Protein AF-A0A2N2A8N6-F1 (afdb_monomer_lite)

Structure (mmCIF, N/CA/C/O backbone):
data_AF-A0A2N2A8N6-F1
#
_entry.id   AF-A0A2N2A8N6-F1
#
loop_
_atom_site.group_PDB
_atom_site.id
_atom_site.type_symbol
_atom_site.label_atom_id
_atom_site.label_alt_id
_atom_site.label_comp_id
_atom_site.label_asym_id
_atom_site.label_entity_id
_atom_site.label_seq_id
_atom_site.pdbx_PDB_ins_code
_atom_site.Cartn_x
_atom_site.Cartn_y
_atom_site.Cartn_z
_atom_site.occupancy
_atom_site.B_iso_or_equiv
_atom_site.auth_seq_id
_atom_site.auth_comp_id
_atom_site.auth_asym_id
_atom_site.auth_atom_id
_atom_site.pdbx_PDB_model_num
ATOM 1 N N . MET A 1 1 ? -7.463 -77.456 -20.029 1.00 44.53 1 MET A N 1
ATOM 2 C CA . MET A 1 1 ? -6.701 -77.132 -18.804 1.00 44.53 1 MET A CA 1
ATOM 3 C C . MET A 1 1 ? -5.526 -76.242 -19.177 1.00 44.53 1 MET A C 1
ATOM 5 O O . MET A 1 1 ? -4.652 -76.720 -19.884 1.00 44.53 1 MET A O 1
ATOM 9 N N . ARG A 1 2 ? -5.558 -74.962 -18.780 1.00 38.97 2 ARG A N 1
ATOM 10 C CA . ARG A 1 2 ? -4.407 -74.045 -18.638 1.00 38.97 2 ARG A CA 1
ATOM 11 C C . ARG A 1 2 ? -4.930 -72.749 -18.011 1.00 38.97 2 ARG A C 1
ATOM 13 O O . ARG A 1 2 ? -5.638 -71.989 -18.659 1.00 38.97 2 ARG A O 1
ATOM 20 N N . ILE A 1 3 ? -4.673 -72.597 -16.716 1.00 44.03 3 ILE A N 1
ATOM 21 C CA . ILE A 1 3 ? -5.050 -71.446 -15.892 1.00 44.03 3 ILE A CA 1
ATOM 22 C C . ILE A 1 3 ? -3.872 -70.471 -15.975 1.00 44.03 3 ILE A C 1
ATOM 24 O O . ILE A 1 3 ? -2.750 -70.860 -15.659 1.00 44.03 3 ILE A O 1
ATOM 28 N N . PHE A 1 4 ? -4.101 -69.243 -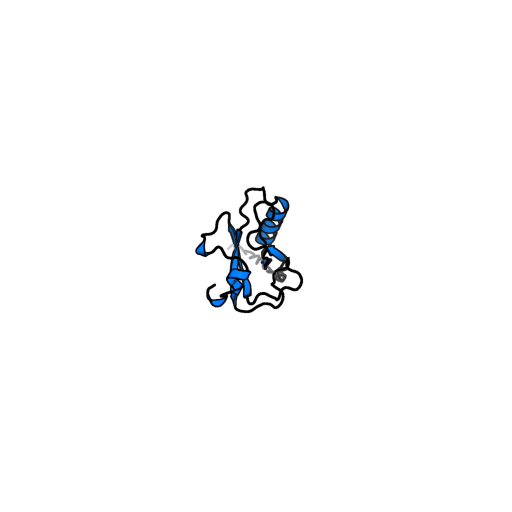16.441 1.00 47.03 4 PHE A N 1
ATOM 29 C CA . PHE A 1 4 ? -3.105 -68.176 -16.363 1.00 47.03 4 PHE A CA 1
ATOM 30 C C . PHE A 1 4 ? -3.288 -67.440 -15.037 1.00 47.03 4 PHE A C 1
ATOM 32 O O . PHE A 1 4 ? -4.258 -66.711 -14.844 1.00 47.03 4 PHE A O 1
ATOM 39 N N . THR A 1 5 ? -2.362 -67.667 -14.110 1.00 51.91 5 THR A N 1
ATOM 40 C CA . THR A 1 5 ? -2.275 -66.953 -12.835 1.00 51.91 5 THR A CA 1
ATOM 41 C C . THR A 1 5 ? -1.724 -65.551 -13.101 1.00 51.91 5 THR A C 1
ATOM 43 O O . THR A 1 5 ? -0.522 -65.377 -13.287 1.00 51.91 5 THR A O 1
ATOM 46 N N . GLY A 1 6 ? -2.605 -64.555 -13.185 1.00 47.62 6 GLY A N 1
ATOM 47 C CA . GLY A 1 6 ? -2.221 -63.147 -13.285 1.00 47.62 6 GLY A CA 1
ATOM 48 C C . GLY A 1 6 ? -1.818 -62.600 -11.917 1.00 47.62 6 GLY A C 1
ATOM 49 O O . GLY A 1 6 ? -2.632 -62.570 -10.998 1.00 47.62 6 GLY A O 1
ATOM 50 N N . VAL A 1 7 ? -0.563 -62.175 -11.776 1.00 59.09 7 VAL A N 1
ATOM 51 C CA . VAL A 1 7 ? -0.077 -61.442 -10.599 1.00 59.09 7 VAL A CA 1
ATOM 52 C C . VAL A 1 7 ? -0.569 -59.997 -10.700 1.00 59.09 7 VAL A C 1
ATOM 54 O O . VAL A 1 7 ? -0.199 -59.282 -11.628 1.00 59.09 7 VAL A O 1
ATOM 57 N N . VAL A 1 8 ? -1.402 -59.564 -9.753 1.00 54.91 8 VAL A N 1
ATOM 58 C CA . VAL A 1 8 ? -1.800 -58.158 -9.602 1.00 54.91 8 VAL A CA 1
ATOM 59 C C . VAL A 1 8 ? -0.771 -57.472 -8.707 1.00 54.91 8 VAL A C 1
ATOM 61 O O . VAL A 1 8 ? -0.683 -57.769 -7.518 1.00 54.91 8 VAL A O 1
ATOM 64 N N . VAL A 1 9 ? 0.018 -56.558 -9.273 1.00 55.19 9 VAL A N 1
ATOM 65 C CA . VAL A 1 9 ? 0.897 -55.668 -8.503 1.00 55.19 9 VAL A CA 1
ATOM 66 C C . VAL A 1 9 ? 0.086 -54.434 -8.116 1.00 55.19 9 VAL A C 1
ATOM 68 O O . VAL A 1 9 ? -0.239 -53.606 -8.963 1.00 55.19 9 VAL A O 1
ATOM 71 N N . ALA A 1 10 ? -0.268 -54.321 -6.837 1.00 57.97 10 ALA A N 1
ATOM 72 C CA . ALA A 1 10 ? -0.891 -53.122 -6.289 1.00 57.97 10 ALA A CA 1
ATOM 73 C C . ALA A 1 10 ? 0.194 -52.072 -5.998 1.00 57.97 10 ALA A C 1
ATOM 75 O O . ALA A 1 10 ? 0.997 -52.235 -5.081 1.00 57.97 10 ALA A O 1
ATOM 76 N N . VAL A 1 11 ? 0.227 -50.995 -6.786 1.00 60.34 11 VAL A N 1
ATOM 77 C CA . VAL A 1 11 ? 1.068 -49.823 -6.510 1.00 60.34 11 VAL A CA 1
ATOM 78 C C . VAL A 1 11 ? 0.328 -48.938 -5.510 1.00 60.34 11 VAL A C 1
ATOM 80 O O . VAL A 1 11 ? -0.637 -48.261 -5.858 1.00 60.34 11 VAL A O 1
ATOM 83 N N . VAL A 1 12 ? 0.763 -48.964 -4.251 1.00 67.00 12 VAL A N 1
ATOM 84 C CA . VAL A 1 12 ? 0.283 -48.050 -3.208 1.00 67.00 12 VAL A CA 1
ATOM 85 C C . VAL A 1 12 ? 1.065 -46.742 -3.333 1.00 67.00 12 VAL A C 1
ATOM 87 O O . VAL A 1 12 ? 2.234 -46.675 -2.957 1.00 67.00 12 VAL A O 1
ATOM 90 N N . PHE A 1 13 ? 0.432 -45.695 -3.867 1.00 63.03 13 PHE A N 1
ATOM 91 C CA . PHE A 1 13 ? 0.964 -44.335 -3.782 1.00 63.03 13 PHE A CA 1
ATOM 92 C C . PHE A 1 13 ? 0.777 -43.823 -2.349 1.00 63.03 13 PHE A C 1
ATOM 94 O O . PHE A 1 13 ? -0.309 -43.398 -1.959 1.00 63.03 13 PHE A O 1
ATOM 101 N N . LEU A 1 14 ? 1.844 -43.882 -1.552 1.00 60.94 14 LEU A N 1
ATOM 102 C CA . LEU A 1 14 ? 1.943 -43.143 -0.296 1.00 60.94 14 LEU A CA 1
ATOM 103 C C . LEU A 1 14 ? 1.992 -41.647 -0.633 1.00 60.94 14 LEU A C 1
ATOM 105 O O . LEU A 1 14 ? 3.042 -41.114 -0.988 1.00 60.94 14 LEU A O 1
ATOM 109 N N . LEU A 1 15 ? 0.843 -40.975 -0.542 1.00 63.22 15 LEU A N 1
ATOM 110 C CA . LEU A 1 15 ? 0.761 -39.516 -0.528 1.00 63.22 15 LEU A CA 1
ATOM 111 C C . LEU A 1 15 ? 1.387 -39.026 0.783 1.00 63.22 15 LEU A C 1
ATOM 113 O O . LEU A 1 15 ? 0.705 -38.852 1.792 1.00 63.22 15 LEU A O 1
ATOM 117 N N . ALA A 1 16 ? 2.707 -38.851 0.784 1.00 63.41 16 ALA A N 1
ATOM 118 C CA . ALA A 1 16 ? 3.394 -38.099 1.818 1.00 63.41 16 ALA A CA 1
ATOM 119 C C . ALA A 1 16 ? 2.910 -36.646 1.723 1.00 63.41 16 ALA A C 1
ATOM 121 O O . ALA A 1 16 ? 3.368 -35.884 0.874 1.00 63.41 16 ALA A O 1
ATOM 122 N N . GLY A 1 17 ? 1.925 -36.284 2.546 1.00 56.28 17 GLY A N 1
ATOM 123 C CA . GLY A 1 17 ? 1.471 -34.906 2.672 1.00 56.28 17 GLY A CA 1
ATOM 124 C C . GLY A 1 17 ? 2.626 -34.055 3.182 1.00 56.28 17 GLY A C 1
ATOM 125 O O . GLY A 1 17 ? 3.005 -34.160 4.347 1.00 56.28 17 GLY A O 1
ATOM 126 N N . SER A 1 18 ? 3.218 -33.242 2.308 1.00 67.00 18 SER A N 1
ATOM 127 C CA . SER A 1 18 ? 4.140 -32.201 2.746 1.00 67.00 18 SER A CA 1
ATOM 128 C C . SER A 1 18 ? 3.378 -31.244 3.667 1.00 67.00 18 SER A C 1
ATOM 130 O O . SER A 1 18 ? 2.247 -30.872 3.336 1.00 67.00 18 SER A O 1
ATOM 132 N N . PRO A 1 19 ? 3.946 -30.845 4.817 1.00 61.97 19 PRO A N 1
ATOM 133 C CA . PRO A 1 19 ? 3.331 -29.810 5.631 1.00 61.97 19 PRO A CA 1
ATOM 134 C C . PRO A 1 19 ? 3.186 -28.553 4.772 1.00 61.97 19 PRO A C 1
ATOM 136 O O . PRO A 1 19 ? 4.146 -28.120 4.131 1.00 61.97 19 PRO A O 1
ATOM 139 N N . VAL A 1 20 ? 1.980 -27.986 4.737 1.00 63.31 20 VAL A N 1
ATOM 140 C CA . VAL A 1 20 ? 1.750 -26.664 4.153 1.00 63.31 20 VAL A CA 1
ATOM 141 C C . VAL A 1 20 ? 2.553 -25.686 5.003 1.00 63.31 20 VAL A C 1
ATOM 143 O O . VAL A 1 20 ? 2.178 -25.390 6.136 1.00 63.31 20 VAL A O 1
ATOM 146 N N . ALA A 1 21 ? 3.706 -25.250 4.499 1.00 66.88 21 ALA A N 1
ATOM 147 C CA . ALA A 1 21 ? 4.446 -24.167 5.123 1.00 66.88 21 ALA A CA 1
ATOM 148 C C . ALA A 1 21 ? 3.533 -22.935 5.149 1.00 66.88 21 ALA A C 1
ATOM 150 O O . ALA A 1 21 ? 2.939 -22.592 4.124 1.00 66.88 21 ALA A O 1
ATOM 151 N N . ALA 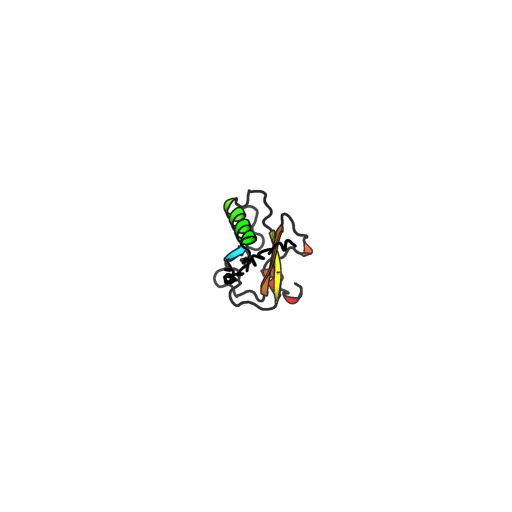A 1 22 ? 3.397 -22.297 6.314 1.00 65.62 22 ALA A N 1
ATOM 152 C CA . ALA A 1 22 ? 2.738 -21.002 6.401 1.00 65.62 22 ALA A CA 1
ATOM 153 C C . ALA A 1 22 ? 3.425 -20.051 5.414 1.00 65.62 22 ALA A C 1
ATOM 155 O O . ALA A 1 22 ? 4.644 -19.883 5.454 1.00 65.62 22 ALA A O 1
ATOM 156 N N . GLN A 1 23 ? 2.646 -19.499 4.487 1.00 77.50 23 GLN A N 1
ATOM 157 C CA . GLN A 1 23 ? 3.150 -18.561 3.495 1.00 77.50 23 GLN A CA 1
ATOM 158 C C . GLN A 1 23 ? 3.598 -17.293 4.230 1.00 77.50 23 GLN A C 1
ATOM 160 O O . GLN A 1 23 ? 2.803 -16.677 4.938 1.00 77.50 23 GLN A O 1
ATOM 165 N N . GLU A 1 24 ? 4.880 -16.946 4.125 1.00 90.25 24 GLU A N 1
ATOM 166 C CA . GLU A 1 24 ? 5.430 -15.749 4.762 1.00 90.25 24 GLU A CA 1
ATOM 167 C C . GLU A 1 24 ? 4.799 -14.497 4.138 1.00 90.25 24 GLU A C 1
ATOM 169 O O . GLU A 1 24 ? 4.838 -14.315 2.921 1.00 90.25 24 GLU A O 1
ATOM 174 N N . THR A 1 25 ? 4.212 -13.634 4.969 1.00 94.88 25 THR A N 1
ATOM 175 C CA . THR A 1 25 ? 3.690 -12.339 4.519 1.00 94.88 25 THR A CA 1
ATOM 176 C C . THR A 1 25 ? 4.828 -11.336 4.405 1.00 94.88 25 THR A C 1
ATOM 178 O O . THR A 1 25 ? 5.506 -11.038 5.388 1.00 94.88 25 THR A O 1
ATOM 181 N N . VAL A 1 26 ? 4.996 -10.770 3.213 1.00 97.06 26 VAL A N 1
ATOM 182 C CA . VAL A 1 26 ? 5.913 -9.661 2.948 1.00 97.06 26 VAL A CA 1
ATOM 183 C C . VAL A 1 26 ? 5.112 -8.368 2.892 1.00 97.06 26 VAL A C 1
ATOM 185 O O . VAL A 1 26 ? 4.072 -8.296 2.239 1.00 97.06 26 VAL A O 1
ATOM 188 N N . TRP A 1 27 ? 5.616 -7.339 3.564 1.00 96.00 27 TRP A N 1
ATOM 189 C CA . TRP A 1 27 ? 4.985 -6.027 3.630 1.00 96.00 27 TRP A CA 1
ATOM 190 C C . TRP A 1 27 ? 5.674 -5.060 2.678 1.00 96.00 27 TRP A C 1
ATOM 192 O O . TRP A 1 27 ? 6.888 -4.860 2.757 1.00 96.00 27 TRP A O 1
ATOM 202 N N . PHE A 1 28 ? 4.893 -4.449 1.795 1.00 96.25 28 PHE A N 1
ATOM 203 C CA . PHE A 1 28 ? 5.356 -3.413 0.881 1.00 96.25 28 PHE A CA 1
ATOM 204 C C . PHE A 1 28 ? 4.783 -2.063 1.291 1.00 96.25 28 PHE A C 1
ATOM 206 O O . PHE A 1 28 ? 3.635 -1.972 1.714 1.00 96.25 28 PHE A O 1
ATOM 213 N N . VAL A 1 29 ? 5.579 -1.006 1.153 1.00 95.25 29 VAL A N 1
ATOM 214 C CA . VAL A 1 29 ? 5.087 0.362 1.325 1.00 95.25 29 VAL A CA 1
ATOM 215 C C . VAL A 1 29 ? 4.477 0.815 0.009 1.00 95.25 29 VAL A C 1
ATOM 217 O O . VAL A 1 29 ? 5.165 0.829 -1.012 1.00 95.25 29 VAL A O 1
ATOM 220 N N . VAL A 1 30 ? 3.210 1.213 0.047 1.00 94.19 30 VAL A N 1
ATOM 221 C CA . VAL A 1 30 ? 2.542 1.881 -1.070 1.00 94.19 30 VAL A CA 1
ATOM 222 C C . VAL A 1 30 ? 2.456 3.363 -0.740 1.00 94.19 30 VAL A C 1
ATOM 224 O O . VAL A 1 30 ? 1.998 3.736 0.338 1.00 94.19 30 VAL A O 1
ATOM 227 N N . ALA A 1 31 ? 2.942 4.201 -1.651 1.00 92.00 31 ALA A N 1
ATOM 228 C CA . ALA A 1 31 ? 2.929 5.649 -1.520 1.00 92.00 31 ALA A CA 1
ATOM 229 C C . ALA A 1 31 ? 2.921 6.300 -2.905 1.00 92.00 31 ALA A C 1
ATOM 231 O O . ALA A 1 31 ? 3.265 5.666 -3.905 1.00 92.00 31 ALA A O 1
ATOM 232 N N . GLU A 1 32 ? 2.587 7.584 -2.949 1.00 87.06 32 GLU A N 1
ATOM 233 C CA . GLU A 1 32 ? 2.621 8.359 -4.187 1.00 87.06 32 GLU A CA 1
ATOM 234 C C . GLU A 1 32 ? 4.024 8.443 -4.801 1.00 87.06 32 GLU A C 1
ATOM 236 O O . GLU A 1 32 ? 5.040 8.529 -4.094 1.00 87.06 32 GLU A O 1
ATOM 241 N N . ASN A 1 33 ? 4.060 8.455 -6.137 1.00 80.88 33 ASN A N 1
ATOM 242 C CA . ASN A 1 33 ? 5.285 8.529 -6.921 1.00 80.88 33 ASN A CA 1
ATOM 243 C C . ASN A 1 33 ? 5.910 9.936 -6.819 1.00 80.88 33 ASN A C 1
ATOM 245 O O . ASN A 1 33 ? 5.360 10.890 -7.375 1.00 80.88 33 ASN A O 1
ATOM 249 N N . PRO A 1 34 ? 7.091 10.085 -6.187 1.00 76.69 34 PRO A N 1
ATOM 250 C CA . PRO A 1 34 ? 7.712 11.390 -5.986 1.00 76.69 34 PRO A CA 1
ATOM 251 C C . PRO A 1 34 ? 8.241 12.037 -7.276 1.00 76.69 34 PRO A C 1
ATOM 253 O O . PRO A 1 34 ? 8.572 13.218 -7.248 1.00 76.69 34 PRO A O 1
ATOM 256 N N . ILE A 1 35 ? 8.359 11.286 -8.379 1.00 76.19 35 ILE A N 1
ATOM 257 C CA . ILE A 1 35 ? 8.893 11.790 -9.653 1.00 76.19 35 ILE A CA 1
ATOM 258 C C . ILE A 1 35 ? 7.837 12.572 -10.437 1.00 76.19 35 ILE A C 1
ATOM 260 O O . ILE A 1 35 ? 8.167 13.582 -11.052 1.00 76.19 35 ILE A O 1
ATOM 264 N N . ILE A 1 36 ? 6.582 12.113 -10.422 1.00 72.50 36 ILE A N 1
ATOM 265 C CA . ILE A 1 36 ? 5.506 12.739 -11.199 1.00 72.50 36 ILE A CA 1
ATOM 266 C C . ILE A 1 36 ? 4.963 13.940 -10.426 1.00 72.50 36 ILE A C 1
ATOM 268 O O . ILE A 1 36 ? 5.100 15.074 -10.876 1.00 72.50 36 ILE A O 1
ATOM 272 N N . GLN A 1 37 ? 4.375 13.693 -9.255 1.00 75.81 37 GLN A N 1
ATOM 273 C CA . GLN A 1 37 ? 3.888 14.710 -8.329 1.00 75.81 37 GLN A CA 1
ATOM 274 C C . GLN A 1 37 ? 3.445 14.021 -7.036 1.00 75.81 37 GLN A C 1
ATOM 276 O O . GLN A 1 37 ? 2.839 12.955 -7.086 1.00 75.81 37 GLN A O 1
ATOM 281 N N . ILE A 1 38 ? 3.707 14.651 -5.889 1.00 83.44 38 ILE A N 1
ATOM 282 C CA . ILE A 1 38 ? 3.076 14.278 -4.619 1.00 83.44 38 ILE A CA 1
ATOM 283 C C . ILE A 1 38 ? 1.886 15.217 -4.411 1.00 83.44 38 ILE A C 1
ATOM 285 O O . ILE A 1 38 ? 2.075 16.426 -4.262 1.00 83.44 38 ILE A O 1
ATOM 289 N N . ALA A 1 39 ? 0.678 14.670 -4.442 1.00 85.69 39 ALA A N 1
ATOM 290 C CA . ALA A 1 39 ? -0.578 15.347 -4.161 1.00 85.69 39 ALA A CA 1
ATOM 291 C C . ALA A 1 39 ? -0.915 15.335 -2.660 1.00 85.69 39 ALA A C 1
ATOM 293 O O . ALA A 1 39 ? -1.213 16.398 -2.115 1.00 85.69 39 ALA A O 1
ATOM 294 N N . HIS A 1 40 ? -0.824 14.184 -1.980 1.00 89.12 40 HIS A N 1
ATOM 295 C CA . HIS A 1 40 ? -1.180 14.041 -0.556 1.00 89.12 40 HIS A CA 1
ATOM 296 C C . HIS A 1 40 ? 0.023 13.656 0.314 1.00 89.12 40 HIS A C 1
ATOM 298 O O . HIS A 1 40 ? 0.209 14.21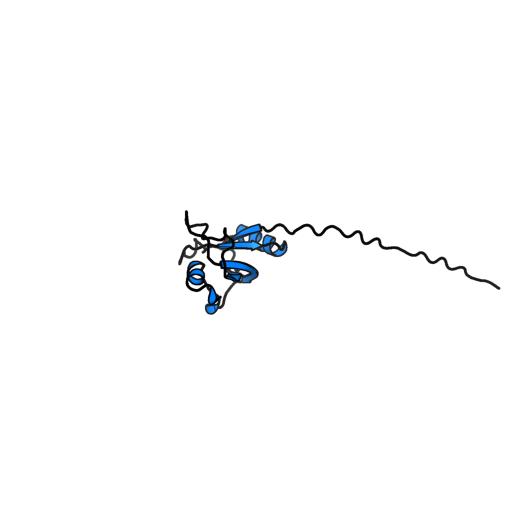5 1.391 1.00 89.12 40 HIS A O 1
ATOM 304 N N . GLY A 1 41 ? 0.892 12.774 -0.183 1.00 89.06 41 GLY A N 1
ATOM 305 C CA . GLY A 1 41 ? 2.095 12.310 0.515 1.00 89.06 41 GLY A CA 1
ATOM 306 C C . GLY A 1 41 ? 1.865 11.138 1.464 1.00 89.06 41 GLY A C 1
ATOM 307 O O . GLY A 1 41 ? 2.800 10.739 2.158 1.00 89.06 41 GLY A O 1
ATOM 308 N N . ASP A 1 42 ? 0.664 10.571 1.447 1.00 92.62 42 ASP A N 1
ATOM 309 C CA . ASP A 1 42 ? 0.269 9.476 2.318 1.00 92.62 42 ASP A CA 1
ATOM 310 C C . ASP A 1 42 ? 0.908 8.142 1.916 1.00 92.62 42 ASP A C 1
ATOM 312 O O . ASP A 1 42 ? 1.383 7.934 0.790 1.00 92.62 42 ASP A O 1
ATOM 316 N N . SER A 1 43 ? 0.881 7.195 2.852 1.00 94.81 43 SER A N 1
ATOM 317 C CA . SER A 1 43 ? 1.291 5.821 2.600 1.00 94.81 43 SER A CA 1
ATOM 318 C C . SER A 1 43 ? 0.517 4.807 3.438 1.00 94.81 43 SER A C 1
ATOM 320 O O . SER A 1 43 ? -0.126 5.142 4.436 1.00 94.81 43 SER A O 1
ATOM 322 N N . TYR A 1 44 ? 0.571 3.548 3.016 1.00 95.81 44 TYR A N 1
ATOM 323 C CA . TYR A 1 44 ? 0.054 2.409 3.769 1.00 95.81 44 TYR A CA 1
ATOM 324 C C . TYR A 1 44 ? 0.905 1.163 3.511 1.00 95.81 44 TYR A C 1
ATOM 326 O O . TYR A 1 44 ? 1.765 1.134 2.622 1.00 95.81 44 TYR A O 1
ATOM 334 N N . LEU A 1 45 ? 0.675 0.127 4.314 1.00 96.06 45 LEU A N 1
ATOM 335 C CA . LEU A 1 45 ? 1.341 -1.160 4.185 1.00 96.06 45 LEU A CA 1
ATOM 336 C C . LEU A 1 45 ? 0.461 -2.157 3.423 1.00 96.06 45 LEU A C 1
ATOM 338 O O . LEU A 1 45 ? -0.672 -2.428 3.812 1.00 96.06 45 LEU A O 1
ATOM 342 N N . LEU A 1 46 ? 1.010 -2.734 2.357 1.00 96.75 46 LEU A N 1
ATOM 343 C CA . LEU A 1 46 ? 0.387 -3.775 1.545 1.00 96.75 46 LEU A CA 1
ATOM 344 C C . LEU A 1 46 ? 0.942 -5.156 1.945 1.00 96.75 46 LEU A C 1
ATOM 346 O O . LEU A 1 46 ? 2.106 -5.444 1.639 1.00 96.75 46 LEU A O 1
ATOM 350 N N . PRO A 1 47 ? 0.150 -6.015 2.616 1.00 96.62 47 PRO A N 1
ATOM 351 C CA . PRO A 1 47 ? 0.529 -7.398 2.874 1.00 96.62 47 PRO A CA 1
ATOM 352 C C . PRO A 1 47 ? 0.367 -8.252 1.621 1.00 96.62 47 PRO A C 1
ATOM 354 O O . PRO A 1 47 ? -0.733 -8.363 1.084 1.00 96.62 47 PRO A O 1
ATOM 357 N N . LEU A 1 48 ? 1.437 -8.928 1.205 1.00 97.25 48 LEU A N 1
ATOM 358 C CA . LEU A 1 48 ? 1.398 -9.938 0.150 1.00 97.25 48 LEU A CA 1
ATOM 359 C C . LEU A 1 48 ? 1.927 -11.267 0.686 1.00 97.25 48 LEU A C 1
ATOM 361 O O . LEU A 1 48 ? 3.037 -11.331 1.213 1.00 97.25 48 LEU A O 1
ATOM 365 N N . SER A 1 49 ? 1.145 -12.333 0.523 1.00 96.06 49 SER A N 1
ATOM 366 C CA . SER A 1 49 ? 1.537 -13.693 0.929 1.00 96.06 49 SER A CA 1
ATOM 367 C C . SER A 1 49 ? 1.743 -14.618 -0.272 1.00 96.06 49 SER A C 1
ATOM 369 O O . SER A 1 49 ? 2.534 -15.556 -0.199 1.00 96.06 49 SER A O 1
ATOM 371 N N . ARG A 1 50 ? 1.086 -14.346 -1.410 1.00 95.56 50 ARG A N 1
ATOM 372 C CA . ARG A 1 50 ? 1.235 -15.157 -2.624 1.00 95.56 50 ARG A CA 1
ATOM 373 C C . ARG A 1 50 ? 2.585 -14.881 -3.306 1.00 95.56 50 ARG A C 1
ATOM 375 O O . ARG A 1 50 ? 2.869 -13.720 -3.612 1.00 95.56 50 ARG A O 1
ATOM 382 N N . PRO A 1 51 ? 3.414 -15.906 -3.584 1.00 95.75 51 PRO A N 1
ATOM 383 C CA . PRO A 1 51 ? 4.732 -15.735 -4.192 1.00 95.75 51 PRO A CA 1
ATOM 384 C C . PRO A 1 51 ? 4.714 -14.951 -5.505 1.00 95.75 51 PRO A C 1
ATOM 386 O O . PRO A 1 51 ? 5.625 -14.165 -5.754 1.00 95.75 51 PRO A O 1
ATOM 389 N N . GLU A 1 52 ? 3.684 -15.138 -6.327 1.00 96.12 52 GLU A N 1
ATOM 390 C CA . GLU A 1 52 ? 3.498 -14.434 -7.592 1.00 96.12 52 GLU A CA 1
ATOM 391 C C . GLU A 1 52 ? 3.268 -12.927 -7.409 1.00 96.12 52 GLU A C 1
ATOM 393 O O . GLU A 1 52 ? 3.860 -12.139 -8.145 1.00 96.12 52 GLU A O 1
ATOM 398 N N . ASP A 1 53 ? 2.510 -12.515 -6.390 1.00 96.56 53 ASP A N 1
ATOM 399 C CA . ASP A 1 53 ? 2.268 -11.098 -6.096 1.00 96.56 53 ASP A CA 1
ATOM 400 C C . ASP A 1 53 ? 3.523 -10.438 -5.529 1.00 96.56 53 ASP A C 1
ATOM 402 O O . ASP A 1 53 ? 3.884 -9.327 -5.911 1.00 96.56 53 ASP A O 1
ATOM 406 N N . ILE A 1 54 ? 4.231 -11.150 -4.646 1.00 97.25 54 ILE A N 1
ATOM 407 C CA . ILE A 1 54 ? 5.510 -10.699 -4.086 1.00 97.25 54 ILE A CA 1
ATOM 408 C C . ILE A 1 54 ? 6.539 -10.522 -5.210 1.00 97.25 54 ILE A C 1
ATOM 410 O O . ILE A 1 54 ? 7.291 -9.543 -5.220 1.00 97.25 54 ILE A O 1
ATOM 414 N N . ALA A 1 55 ? 6.599 -11.467 -6.152 1.00 96.00 55 ALA A N 1
ATOM 415 C CA . ALA A 1 55 ? 7.497 -11.394 -7.297 1.00 96.00 55 ALA A CA 1
ATOM 416 C C . ALA A 1 55 ? 7.142 -10.2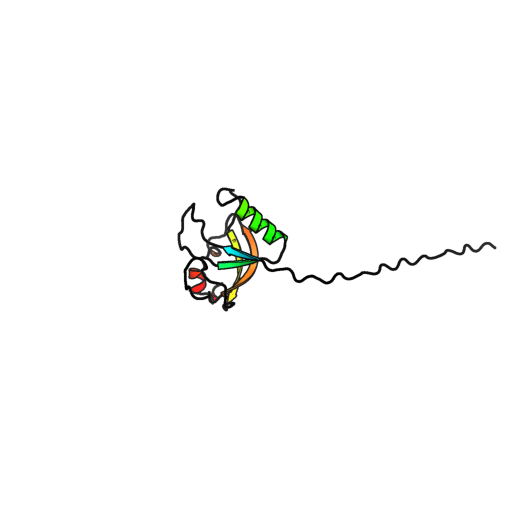24 -8.226 1.00 96.00 55 ALA A C 1
ATOM 418 O O . ALA A 1 55 ? 8.051 -9.514 -8.658 1.00 96.00 55 ALA A O 1
ATOM 419 N N . ASP A 1 56 ? 5.853 -9.986 -8.490 1.00 94.94 56 ASP A N 1
ATOM 420 C CA . ASP A 1 56 ? 5.396 -8.844 -9.289 1.00 94.94 56 ASP A CA 1
ATOM 421 C C . ASP A 1 56 ? 5.740 -7.507 -8.611 1.00 94.94 56 ASP A C 1
ATOM 423 O O . ASP A 1 56 ? 6.392 -6.654 -9.212 1.00 94.94 56 ASP A O 1
ATOM 427 N N . ALA A 1 57 ? 5.429 -7.356 -7.320 1.00 95.81 57 ALA A N 1
ATOM 428 C CA . ALA A 1 57 ? 5.765 -6.156 -6.553 1.00 95.81 57 ALA A CA 1
ATOM 429 C C . ALA A 1 57 ? 7.276 -5.859 -6.575 1.00 95.81 57 ALA A C 1
ATOM 431 O O . ALA A 1 57 ? 7.697 -4.729 -6.830 1.00 95.81 57 ALA A O 1
ATOM 432 N N . ARG A 1 58 ? 8.119 -6.882 -6.373 1.00 96.12 58 ARG A N 1
ATOM 433 C CA . ARG A 1 58 ? 9.585 -6.742 -6.438 1.00 96.12 58 ARG A CA 1
ATOM 434 C C . ARG A 1 58 ? 10.075 -6.367 -7.831 1.00 96.12 58 ARG A C 1
ATOM 436 O O . ARG A 1 58 ? 10.970 -5.532 -7.939 1.00 96.12 58 ARG A O 1
ATOM 443 N N . ARG A 1 59 ? 9.507 -6.969 -8.880 1.00 94.81 59 ARG A N 1
ATOM 444 C CA . ARG A 1 59 ? 9.839 -6.635 -10.268 1.00 94.81 59 ARG A CA 1
ATOM 445 C C . ARG A 1 59 ? 9.566 -5.157 -10.541 1.00 94.81 59 ARG A C 1
ATOM 447 O O . ARG A 1 59 ? 10.462 -4.470 -11.007 1.00 94.81 59 ARG A O 1
ATOM 454 N N . ARG A 1 60 ? 8.393 -4.650 -10.155 1.00 92.25 60 ARG A N 1
ATOM 455 C CA . ARG A 1 60 ? 7.999 -3.242 -10.350 1.00 92.25 60 ARG A CA 1
ATOM 456 C C . ARG A 1 60 ? 8.907 -2.263 -9.621 1.00 92.25 60 ARG A C 1
ATOM 458 O O . ARG A 1 60 ? 9.294 -1.243 -10.180 1.00 92.25 60 ARG A O 1
ATOM 465 N N . ILE A 1 61 ? 9.295 -2.594 -8.390 1.00 91.94 61 ILE A N 1
ATOM 466 C CA . ILE A 1 61 ? 10.272 -1.803 -7.631 1.00 91.94 61 ILE A CA 1
ATOM 467 C C . ILE A 1 61 ? 11.625 -1.767 -8.354 1.00 91.94 61 ILE A C 1
ATOM 469 O O . ILE A 1 61 ? 12.255 -0.714 -8.406 1.00 91.94 61 ILE A O 1
ATOM 473 N N . ALA A 1 62 ? 12.069 -2.895 -8.916 1.00 93.50 62 ALA A N 1
ATOM 474 C CA . ALA A 1 62 ? 13.337 -2.981 -9.638 1.00 93.50 62 ALA A CA 1
ATOM 475 C C . ALA A 1 62 ? 13.309 -2.265 -11.001 1.00 93.50 62 ALA A C 1
ATOM 477 O O . ALA A 1 62 ? 14.307 -1.663 -11.389 1.00 93.50 62 ALA A O 1
ATOM 478 N N . GLU A 1 63 ? 12.186 -2.326 -11.718 1.00 90.31 63 GLU A N 1
ATOM 479 C CA . GLU A 1 63 ? 11.969 -1.635 -12.997 1.00 90.31 63 GLU A CA 1
ATOM 480 C C . GLU A 1 63 ? 11.818 -0.119 -12.814 1.00 90.31 63 GLU A C 1
ATOM 482 O O . GLU A 1 63 ? 12.191 0.657 -13.694 1.00 90.31 63 GLU A O 1
ATOM 487 N N . GLY A 1 64 ? 11.323 0.303 -11.651 1.00 87.75 64 GLY A N 1
ATOM 488 C CA . GLY A 1 64 ? 11.194 1.699 -11.278 1.00 87.75 64 GLY A CA 1
ATOM 489 C C . GLY A 1 64 ? 9.955 2.393 -11.862 1.00 87.75 64 GLY A C 1
ATOM 490 O O . GLY A 1 64 ? 9.211 1.826 -12.669 1.00 87.75 64 GLY A O 1
ATOM 491 N N . PRO A 1 65 ? 9.713 3.644 -11.435 1.00 80.88 65 PRO A N 1
ATOM 492 C CA . PRO A 1 65 ? 8.509 4.411 -11.771 1.00 80.88 65 PRO A CA 1
ATOM 493 C C . PRO A 1 65 ? 8.352 4.753 -13.262 1.00 80.88 65 PRO A C 1
ATOM 495 O O . PRO A 1 65 ? 7.226 4.943 -13.711 1.00 80.88 65 PRO A O 1
ATOM 498 N N . ASP A 1 66 ? 9.443 4.802 -14.031 1.00 80.69 66 ASP A N 1
ATOM 499 C CA . ASP A 1 66 ? 9.428 5.180 -15.456 1.00 80.69 66 ASP A CA 1
ATOM 500 C C . ASP A 1 66 ? 9.183 3.988 -16.400 1.00 80.69 66 ASP A C 1
ATOM 502 O O . ASP A 1 66 ? 9.187 4.135 -17.622 1.00 80.69 66 ASP A O 1
ATOM 506 N N . SER A 1 67 ? 8.977 2.789 -15.851 1.00 81.25 67 SER A N 1
ATOM 507 C CA . SER A 1 67 ? 8.852 1.543 -16.619 1.00 81.25 67 SER A CA 1
ATOM 508 C C . SER A 1 67 ? 7.575 1.440 -17.463 1.00 81.25 67 SER A C 1
ATOM 510 O O . SER A 1 67 ? 7.493 0.591 -18.350 1.00 81.25 67 SER A O 1
ATOM 512 N N . GLY A 1 68 ? 6.574 2.287 -17.200 1.00 73.75 68 GLY A N 1
ATOM 513 C CA . GLY A 1 68 ? 5.274 2.243 -17.873 1.00 73.75 68 GLY A CA 1
ATOM 514 C C . GLY A 1 68 ? 4.412 1.034 -17.494 1.00 73.75 68 GLY A C 1
ATOM 515 O O . GLY A 1 68 ? 3.362 0.840 -18.098 1.00 73.75 68 GLY A O 1
ATOM 516 N N . VAL A 1 69 ? 4.832 0.224 -16.516 1.00 71.06 69 VAL A N 1
ATOM 517 C CA . VAL A 1 69 ? 4.048 -0.907 -16.010 1.00 71.06 69 VAL A CA 1
ATOM 518 C C . VAL A 1 69 ? 3.167 -0.418 -14.856 1.00 71.06 69 VAL A C 1
ATOM 520 O O . VAL A 1 69 ? 3.680 0.076 -13.853 1.00 71.06 69 VAL A O 1
ATOM 523 N N . GLY A 1 70 ? 1.847 -0.576 -14.961 1.00 75.25 70 GLY A N 1
ATOM 524 C CA . GLY A 1 70 ? 0.871 -0.032 -14.014 1.00 75.25 70 GLY A CA 1
ATOM 525 C C . GLY A 1 70 ? 1.124 -0.412 -12.567 1.00 75.25 70 GLY A C 1
ATOM 526 O O . GLY A 1 70 ? 1.287 -1.588 -12.258 1.00 75.25 70 GLY A O 1
ATOM 527 N N . SER A 1 71 ? 1.179 0.574 -11.680 1.00 83.81 71 SER A N 1
ATOM 528 C CA . SER A 1 71 ? 1.585 0.407 -10.281 1.00 83.81 71 SER A CA 1
ATOM 529 C C . SER A 1 71 ? 0.464 0.697 -9.283 1.00 83.81 71 SER A C 1
ATOM 531 O O . SER A 1 71 ? 0.713 0.723 -8.077 1.00 83.81 71 SER A O 1
ATOM 533 N N . ILE A 1 72 ? -0.774 0.878 -9.757 1.00 88.81 72 ILE A N 1
ATOM 534 C CA . ILE A 1 72 ? -1.923 1.153 -8.892 1.00 88.81 72 ILE A CA 1
ATOM 535 C C . ILE A 1 72 ? -2.321 -0.144 -8.190 1.00 88.81 72 ILE A C 1
ATOM 537 O O . ILE A 1 72 ? -2.876 -1.053 -8.808 1.00 88.81 72 ILE A O 1
ATOM 541 N N . ALA A 1 73 ? -2.019 -0.248 -6.898 1.00 92.56 73 ALA A N 1
ATOM 542 C CA . ALA A 1 73 ? -2.420 -1.389 -6.087 1.00 92.56 73 ALA A CA 1
ATOM 543 C C . ALA A 1 73 ? -3.932 -1.349 -5.834 1.00 92.56 73 ALA A C 1
ATOM 545 O O . ALA A 1 73 ? -4.440 -0.434 -5.192 1.00 92.56 73 ALA A O 1
ATOM 546 N N . THR A 1 74 ? -4.641 -2.368 -6.311 1.00 92.75 74 THR A N 1
ATOM 547 C CA . THR A 1 74 ? -6.059 -2.566 -6.003 1.00 92.75 74 THR A CA 1
ATOM 548 C C . THR A 1 74 ? -6.167 -3.440 -4.762 1.00 92.75 74 THR A C 1
ATOM 550 O O . THR A 1 74 ? -5.628 -4.549 -4.733 1.00 92.75 74 THR A O 1
ATOM 553 N N . VAL A 1 75 ? -6.862 -2.962 -3.733 1.00 94.12 75 VAL A N 1
ATOM 554 C CA . VAL A 1 75 ? -6.969 -3.643 -2.437 1.00 94.12 75 VAL A CA 1
ATOM 555 C C . VAL A 1 75 ? -8.411 -3.713 -1.958 1.00 94.12 75 VAL A C 1
ATOM 557 O O . VAL A 1 75 ? -9.245 -2.890 -2.323 1.00 94.12 75 VAL A O 1
ATOM 560 N N . THR A 1 76 ? -8.694 -4.699 -1.114 1.00 94.12 76 THR A N 1
ATOM 561 C CA . THR A 1 76 ? -9.889 -4.721 -0.268 1.00 94.12 76 THR A CA 1
ATOM 562 C C . THR A 1 76 ? -9.456 -4.400 1.151 1.00 94.12 76 THR A C 1
ATOM 564 O O . THR A 1 76 ? -8.467 -4.964 1.631 1.00 94.12 76 THR A O 1
ATOM 567 N N . ILE A 1 77 ? -10.190 -3.518 1.819 1.00 94.88 77 ILE A N 1
ATOM 568 C CA . ILE A 1 77 ? -9.907 -3.105 3.192 1.00 94.88 77 ILE A CA 1
ATOM 569 C C . ILE A 1 77 ? -11.020 -3.553 4.139 1.00 94.88 77 ILE A C 1
ATOM 571 O O . ILE A 1 77 ? -12.096 -3.962 3.708 1.00 94.88 77 ILE A O 1
ATOM 575 N N . ALA A 1 78 ? -10.742 -3.500 5.435 1.00 94.81 78 ALA A N 1
ATOM 576 C CA . ALA A 1 78 ? -11.737 -3.651 6.481 1.00 94.81 78 ALA A CA 1
ATOM 577 C C . ALA A 1 78 ? -11.639 -2.501 7.484 1.00 94.81 78 ALA A C 1
ATOM 579 O O . ALA A 1 78 ? -10.546 -2.013 7.788 1.00 94.81 78 ALA A O 1
ATOM 580 N N . VAL A 1 79 ? -12.794 -2.134 8.040 1.00 96.12 79 VAL A N 1
ATOM 581 C CA . VAL A 1 79 ? -12.907 -1.261 9.212 1.00 96.12 79 VAL A CA 1
ATOM 582 C C . VAL A 1 79 ? -12.155 -1.877 10.395 1.00 96.12 79 VAL A C 1
ATOM 584 O O . VAL A 1 79 ? -12.275 -3.070 10.679 1.00 96.12 79 VAL A O 1
ATOM 587 N N . GLY A 1 80 ? -11.468 -1.024 11.148 1.00 94.56 80 GLY A N 1
ATOM 588 C CA . GLY A 1 80 ? -10.688 -1.376 12.326 1.00 94.56 80 GLY A CA 1
ATOM 589 C C . GLY A 1 80 ? -9.208 -1.443 11.977 1.00 94.56 80 GLY A C 1
ATOM 590 O O . GLY A 1 80 ? -8.816 -2.146 11.053 1.00 94.56 80 GLY A O 1
ATOM 591 N N . GLY A 1 81 ? -8.376 -0.709 12.714 1.00 93.12 81 GLY A N 1
ATOM 592 C CA . GLY A 1 81 ? -6.928 -0.765 12.536 1.00 93.12 81 GLY A CA 1
ATOM 593 C C . GLY A 1 81 ? -6.347 -2.100 13.005 1.00 93.12 81 GLY A C 1
ATOM 594 O O . GLY A 1 81 ? -6.850 -2.722 13.941 1.00 93.12 81 GLY A O 1
ATOM 595 N N . ASP A 1 82 ? -5.241 -2.510 12.394 1.00 92.62 82 ASP A N 1
ATOM 596 C CA . ASP A 1 82 ? -4.460 -3.695 12.781 1.00 92.62 82 ASP A CA 1
ATOM 597 C C . ASP A 1 82 ? -3.356 -3.381 13.817 1.00 92.62 82 ASP A C 1
ATOM 599 O O . ASP A 1 82 ? -2.625 -4.264 14.268 1.00 92.62 82 ASP A O 1
ATOM 603 N N . GLY A 1 83 ? -3.245 -2.109 14.217 1.00 92.56 83 GLY A N 1
ATOM 604 C CA . GLY A 1 83 ? -2.289 -1.607 15.202 1.00 92.56 83 GLY A CA 1
ATOM 605 C C . GLY A 1 83 ? -0.916 -1.226 14.639 1.00 92.56 83 GLY A C 1
ATOM 606 O O . GLY A 1 83 ? -0.097 -0.678 15.384 1.00 92.56 83 GLY A O 1
ATOM 607 N N . PHE A 1 84 ? -0.644 -1.452 13.349 1.00 91.69 84 PHE A N 1
ATOM 608 C CA . PHE A 1 84 ? 0.651 -1.113 12.750 1.00 91.69 84 PHE A CA 1
ATOM 609 C C . PHE A 1 84 ? 0.563 -0.406 11.392 1.00 91.69 84 PHE A C 1
ATOM 611 O O . PHE A 1 84 ? 1.423 0.449 11.156 1.00 91.69 84 PHE A O 1
ATOM 618 N N . ASN A 1 85 ? -0.444 -0.688 10.555 1.00 95.00 85 ASN A N 1
ATOM 619 C CA . ASN A 1 85 ? -0.698 0.029 9.307 1.00 95.00 85 ASN A CA 1
ATOM 620 C C . ASN A 1 85 ? -0.904 1.518 9.601 1.00 95.00 85 ASN A C 1
ATOM 622 O O . ASN A 1 85 ? -1.700 1.893 10.460 1.00 95.00 85 ASN A O 1
ATOM 626 N N . ARG A 1 86 ? -0.122 2.365 8.939 1.00 95.25 86 ARG A N 1
ATOM 627 C CA . ARG A 1 86 ? -0.050 3.812 9.173 1.00 95.25 86 ARG A CA 1
ATOM 628 C C . ARG A 1 86 ? 0.595 4.489 7.978 1.00 95.25 86 ARG A C 1
ATOM 630 O O . ARG A 1 86 ? 1.197 3.810 7.143 1.00 95.25 86 ARG A O 1
ATOM 637 N N . ASP A 1 87 ? 0.570 5.815 7.964 1.00 95.31 87 ASP A N 1
ATOM 638 C CA . ASP A 1 87 ? 1.473 6.564 7.103 1.00 95.31 87 ASP A CA 1
ATOM 639 C C . ASP A 1 87 ? 2.919 6.376 7.584 1.00 95.31 87 ASP A C 1
ATOM 641 O O . ASP A 1 87 ? 3.368 7.008 8.538 1.00 95.31 87 ASP A O 1
ATOM 645 N N . VAL A 1 88 ? 3.662 5.487 6.930 1.00 92.00 88 VAL A N 1
ATOM 646 C CA . VAL A 1 88 ? 5.054 5.174 7.276 1.00 92.00 88 VAL A CA 1
ATOM 647 C C . VAL A 1 88 ? 6.036 6.274 6.868 1.00 92.00 88 VAL A C 1
ATOM 649 O O . VAL A 1 88 ? 7.190 6.246 7.299 1.00 92.00 88 VAL A O 1
ATOM 652 N N . ARG A 1 89 ? 5.608 7.238 6.042 1.00 89.38 89 ARG A N 1
ATOM 653 C CA . ARG A 1 89 ? 6.426 8.385 5.621 1.00 89.38 89 ARG A CA 1
ATOM 654 C C . ARG A 1 89 ? 6.278 9.572 6.576 1.00 89.38 89 ARG A C 1
ATOM 656 O O . ARG A 1 89 ? 7.227 10.344 6.718 1.00 89.38 89 ARG A O 1
ATOM 663 N N . GLY A 1 90 ? 5.145 9.690 7.264 1.00 88.62 90 GLY A N 1
ATOM 664 C CA . GLY A 1 90 ? 4.913 10.658 8.331 1.00 88.62 90 GLY A CA 1
ATOM 665 C C . GLY A 1 90 ? 5.435 10.172 9.686 1.00 88.62 90 GLY A C 1
ATOM 666 O O . GLY A 1 90 ? 4.942 9.209 10.270 1.00 88.62 90 GLY A O 1
ATOM 667 N N . ALA A 1 91 ? 6.438 10.853 10.243 1.00 86.94 91 ALA A N 1
ATOM 668 C CA . ALA A 1 91 ? 6.970 10.496 11.556 1.00 86.94 91 ALA A CA 1
ATOM 669 C C . ALA A 1 91 ? 5.926 10.718 12.669 1.00 86.94 91 ALA A C 1
ATOM 671 O O . ALA A 1 91 ? 5.423 11.824 12.847 1.00 86.94 91 ALA A O 1
ATOM 672 N N . GLY A 1 92 ? 5.648 9.675 13.459 1.00 88.00 92 GLY A N 1
ATOM 673 C CA . GLY A 1 92 ? 4.742 9.757 14.611 1.00 88.00 92 GLY A CA 1
ATOM 674 C C . GLY A 1 92 ? 3.252 9.772 14.261 1.00 88.00 92 GLY A C 1
ATOM 675 O O . GLY A 1 92 ? 2.435 10.068 15.132 1.00 88.00 92 GLY A O 1
ATOM 676 N N . THR A 1 93 ? 2.891 9.447 13.020 1.00 91.31 93 THR A N 1
ATOM 677 C CA . THR A 1 93 ? 1.493 9.322 12.598 1.00 91.31 93 THR A CA 1
ATOM 678 C C . THR A 1 93 ? 0.777 8.200 13.364 1.00 91.31 93 THR A C 1
ATOM 680 O O . THR A 1 93 ? 1.384 7.163 13.694 1.00 91.31 93 THR A O 1
ATOM 683 N N . PRO A 1 94 ? -0.511 8.404 13.702 1.00 93.94 94 PRO A N 1
ATOM 684 C CA . PRO A 1 94 ? -1.327 7.350 14.287 1.00 93.94 94 PRO A CA 1
ATOM 685 C C . PRO A 1 94 ? -1.480 6.185 13.300 1.00 93.94 94 PRO A C 1
ATOM 687 O O . PRO A 1 94 ? -1.308 6.346 12.092 1.00 93.94 94 PRO A O 1
ATOM 690 N N . ALA A 1 95 ? -1.800 5.002 13.826 1.00 96.38 95 ALA A N 1
ATOM 691 C CA . ALA A 1 95 ? -2.232 3.903 12.973 1.00 96.38 95 ALA A CA 1
ATOM 692 C C . ALA A 1 95 ? -3.550 4.266 12.280 1.00 96.38 95 ALA A C 1
ATOM 694 O O . ALA A 1 95 ? -4.405 4.909 12.893 1.00 96.38 95 ALA A O 1
ATOM 695 N N . TRP A 1 96 ? -3.700 3.828 11.032 1.00 97.19 96 TRP A N 1
ATOM 696 C C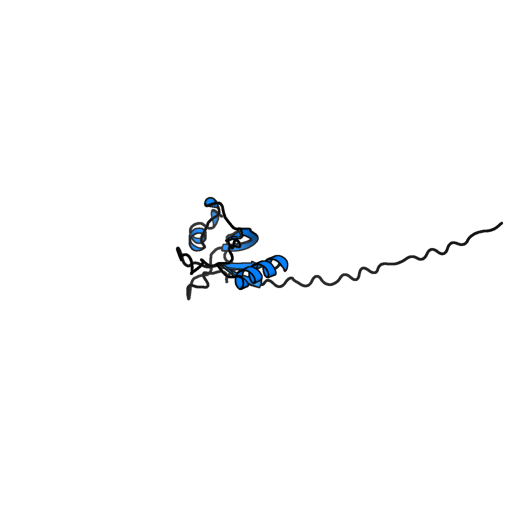A . TRP A 1 96 ? -4.953 3.924 10.297 1.00 97.19 96 TRP A CA 1
ATOM 697 C C . TRP A 1 96 ? -6.048 3.141 11.026 1.00 97.19 96 TRP A C 1
ATOM 699 O O . TRP A 1 96 ? -5.784 2.093 11.627 1.00 97.19 96 TRP A O 1
ATOM 709 N N . SER A 1 97 ? -7.288 3.626 10.967 1.00 97.25 97 SER A N 1
ATOM 710 C CA . SER A 1 97 ? -8.446 2.930 11.543 1.00 97.25 97 SER A CA 1
ATOM 711 C C . SER A 1 97 ? -9.035 1.868 10.606 1.00 97.25 97 SER A C 1
ATOM 713 O O . SER A 1 97 ? -10.146 1.385 10.823 1.00 97.25 97 SER A O 1
ATOM 715 N N . TRP A 1 98 ? -8.254 1.452 9.607 1.00 96.50 98 TRP A N 1
ATOM 716 C CA . TRP A 1 98 ? -8.541 0.409 8.630 1.00 96.50 98 TRP A CA 1
ATOM 717 C C . TRP A 1 98 ? -7.270 -0.372 8.275 1.00 96.50 98 TRP A C 1
ATOM 719 O O . TRP A 1 98 ? -6.142 0.080 8.505 1.00 96.50 98 TRP A O 1
ATOM 729 N N . HIS A 1 99 ? -7.439 -1.554 7.690 1.00 96.38 99 HIS A N 1
ATOM 730 C CA . HIS A 1 99 ? -6.326 -2.371 7.205 1.00 96.38 99 HIS A CA 1
ATOM 731 C C . HIS A 1 99 ? -6.689 -3.134 5.933 1.00 96.38 99 HIS A C 1
ATOM 733 O O . HIS A 1 99 ? -7.862 -3.339 5.624 1.00 96.38 99 HIS A O 1
ATOM 739 N N . VAL A 1 100 ? -5.668 -3.561 5.190 1.00 96.06 100 VAL A N 1
ATOM 740 C CA . VAL A 1 100 ? -5.829 -4.356 3.967 1.00 96.06 100 VAL A CA 1
ATOM 741 C C . VAL A 1 100 ? -6.145 -5.810 4.325 1.00 96.06 100 VAL A C 1
ATOM 743 O O . VAL A 1 100 ? -5.398 -6.445 5.067 1.00 96.06 100 VAL A O 1
ATOM 746 N N . ILE A 1 101 ? -7.218 -6.351 3.746 1.00 95.75 101 ILE A N 1
ATOM 747 C CA . ILE A 1 101 ? -7.633 -7.759 3.881 1.00 95.75 101 ILE A CA 1
ATOM 748 C C . ILE A 1 101 ? -7.550 -8.545 2.568 1.00 95.75 101 ILE A C 1
ATOM 750 O O . ILE A 1 101 ? -7.705 -9.765 2.565 1.00 95.75 101 ILE A O 1
ATOM 754 N N . GLY A 1 102 ? -7.310 -7.867 1.445 1.00 95.00 102 GLY A N 1
ATOM 755 C CA . GLY A 1 102 ? -7.216 -8.502 0.137 1.00 95.00 102 GLY A CA 1
ATOM 756 C C . GLY A 1 102 ? -6.431 -7.668 -0.863 1.00 95.00 102 GLY A C 1
ATOM 757 O O . GLY A 1 102 ? -6.403 -6.442 -0.783 1.00 95.00 102 GLY A O 1
ATOM 758 N N . PHE A 1 103 ? -5.813 -8.349 -1.825 1.00 96.12 103 PHE A N 1
ATOM 759 C CA . PHE A 1 103 ? -5.072 -7.737 -2.921 1.00 96.12 103 PHE A CA 1
ATOM 760 C C . PHE A 1 103 ? -5.632 -8.227 -4.258 1.00 96.12 103 PHE A C 1
ATOM 762 O O . PHE A 1 103 ? -5.665 -9.428 -4.525 1.00 96.12 103 PHE A O 1
ATOM 769 N N . GLY A 1 104 ? -6.101 -7.284 -5.074 1.00 93.62 104 GLY A N 1
ATOM 770 C CA . GLY A 1 104 ? -6.691 -7.530 -6.390 1.00 93.62 104 GLY A CA 1
ATOM 771 C C . GLY A 1 104 ? -5.688 -7.489 -7.544 1.00 93.62 104 GLY A C 1
ATOM 772 O O . GLY A 1 104 ? -6.035 -7.890 -8.652 1.00 93.62 104 GLY A O 1
ATOM 773 N N . GLY A 1 105 ? -4.457 -7.029 -7.301 1.00 93.50 105 GLY A N 1
ATOM 774 C CA . GLY A 1 105 ? -3.417 -6.877 -8.319 1.00 93.50 105 GLY A CA 1
ATOM 775 C C . GLY A 1 105 ? -2.983 -5.426 -8.528 1.00 93.50 105 GLY A C 1
ATOM 776 O O . GLY A 1 105 ? -3.479 -4.502 -7.880 1.00 93.50 105 GLY A O 1
ATOM 777 N N . PHE A 1 106 ? -2.042 -5.240 -9.454 1.00 92.06 106 PHE A N 1
ATOM 778 C CA . PHE A 1 106 ? -1.611 -3.924 -9.919 1.00 92.06 106 PHE A CA 1
ATOM 779 C C . PHE A 1 106 ? -2.296 -3.579 -11.244 1.00 92.06 106 PHE A C 1
ATOM 781 O O . PHE A 1 106 ? -2.260 -4.378 -12.182 1.00 92.06 106 PHE A O 1
ATOM 788 N N . GLY A 1 107 ? -2.905 -2.399 -11.314 1.00 88.25 107 GLY A N 1
ATOM 789 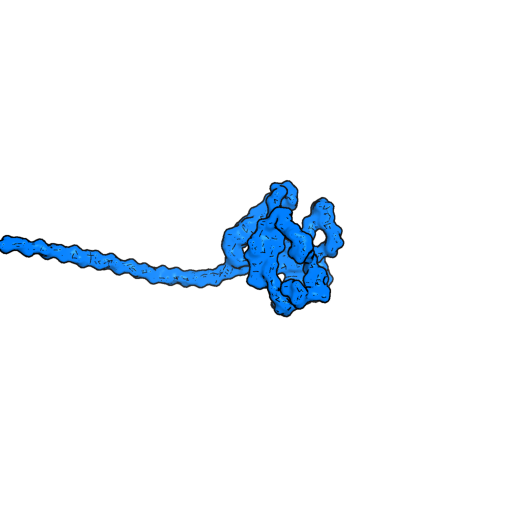C CA . GLY A 1 107 ? -3.535 -1.858 -12.515 1.00 88.25 107 GLY A CA 1
ATOM 790 C C . GLY A 1 107 ? -2.757 -0.686 -13.112 1.00 88.25 107 GLY A C 1
ATOM 791 O O . GLY A 1 107 ? -2.016 0.011 -12.416 1.00 88.25 107 GLY A O 1
ATOM 792 N N . ASP A 1 108 ? -2.957 -0.456 -14.410 1.00 83.31 108 ASP A N 1
ATOM 793 C CA . ASP A 1 108 ? -2.484 0.747 -15.113 1.00 83.31 108 ASP A CA 1
ATOM 794 C C . ASP A 1 108 ? -3.399 1.954 -14.860 1.00 83.31 108 ASP A C 1
ATOM 796 O O . ASP A 1 108 ? -2.944 3.094 -14.851 1.00 83.31 108 ASP A O 1
ATOM 800 N N . PHE A 1 109 ? -4.688 1.687 -14.629 1.00 78.62 109 PHE A N 1
ATOM 801 C CA . PHE A 1 109 ? -5.726 2.678 -14.371 1.00 78.62 109 PHE A CA 1
ATOM 802 C C . PHE A 1 109 ? -6.718 2.130 -13.343 1.00 78.62 109 PHE A C 1
ATOM 804 O O . PHE A 1 109 ? -7.041 0.940 -13.363 1.00 78.62 109 PHE A O 1
ATOM 811 N N . ALA A 1 110 ? -7.244 3.009 -12.496 1.00 78.19 110 ALA A N 1
ATOM 812 C CA . ALA A 1 110 ? -8.426 2.757 -11.683 1.00 78.19 110 ALA A CA 1
ATOM 813 C C . ALA A 1 110 ? -9.539 3.713 -12.126 1.00 78.19 110 ALA A C 1
ATOM 815 O O . ALA A 1 110 ? -9.270 4.817 -12.599 1.00 78.19 110 ALA A O 1
ATOM 816 N N . ILE A 1 111 ? -10.799 3.288 -12.008 1.00 70.81 111 ILE A N 1
ATOM 817 C CA . ILE A 1 111 ? -11.913 4.233 -12.127 1.00 70.81 111 ILE A CA 1
ATOM 818 C C . ILE A 1 111 ? -11.816 5.216 -10.955 1.00 70.81 111 ILE A C 1
ATOM 820 O O . ILE A 1 111 ? -11.572 4.774 -9.839 1.00 70.81 111 ILE A O 1
ATOM 824 N N . GLU A 1 112 ? -12.016 6.516 -11.186 1.00 63.12 112 GLU A N 1
ATOM 825 C CA . GLU A 1 112 ? -11.831 7.566 -10.159 1.00 63.12 112 GLU A CA 1
ATOM 826 C C . GLU A 1 112 ? -12.633 7.307 -8.869 1.00 63.12 112 GLU A C 1
ATOM 828 O O . GLU A 1 112 ? -12.232 7.714 -7.790 1.00 63.12 112 GLU A O 1
ATOM 833 N N . LEU A 1 113 ? -13.747 6.571 -8.956 1.00 61.06 113 LEU A N 1
ATOM 834 C CA . LEU A 1 113 ? -14.555 6.162 -7.798 1.00 61.06 113 LEU A CA 1
ATOM 835 C C . LEU A 1 113 ? -13.860 5.143 -6.880 1.00 61.06 113 LEU A C 1
ATOM 837 O O . LEU A 1 113 ? -14.247 4.988 -5.727 1.00 61.06 113 LEU A O 1
ATOM 841 N N . CYS A 1 114 ? -12.883 4.417 -7.411 1.00 66.25 114 CYS A N 1
ATOM 842 C CA . CYS A 1 114 ? -12.026 3.491 -6.680 1.00 66.25 114 CYS A CA 1
ATOM 843 C C . CYS A 1 114 ? -10.646 4.103 -6.400 1.00 66.25 114 CYS A C 1
ATOM 845 O O . CYS A 1 114 ? -9.791 3.410 -5.851 1.00 66.25 114 CYS A O 1
ATOM 847 N N . ASP A 1 115 ? -10.423 5.359 -6.801 1.00 69.50 115 ASP A N 1
ATOM 848 C CA . ASP A 1 115 ? -9.191 6.086 -6.530 1.00 69.50 115 ASP A CA 1
ATOM 849 C C . ASP A 1 115 ? -9.338 6.802 -5.184 1.00 69.50 115 ASP A C 1
ATOM 851 O O . ASP A 1 115 ? -10.190 7.670 -4.990 1.00 69.50 115 ASP A O 1
ATOM 855 N N . GLY A 1 116 ? -8.552 6.368 -4.210 1.00 76.19 116 GLY A N 1
ATOM 856 C CA . GLY A 1 116 ? -8.593 6.883 -2.852 1.00 76.19 116 GLY A CA 1
ATOM 857 C C . GLY A 1 116 ? -7.188 6.935 -2.284 1.00 76.19 116 GLY A C 1
ATOM 858 O O . GLY A 1 116 ? -6.374 6.043 -2.521 1.00 76.19 116 GLY A O 1
ATOM 859 N N . TRP A 1 117 ? -6.901 7.977 -1.509 1.00 89.44 117 TRP A N 1
ATOM 860 C CA . TRP A 1 117 ? -5.673 8.063 -0.725 1.00 89.44 117 TRP A CA 1
ATOM 861 C C . TRP A 1 117 ? -5.959 7.723 0.748 1.00 89.44 117 TRP A C 1
ATOM 863 O O . TRP A 1 117 ? -7.093 7.887 1.206 1.00 89.44 117 TRP A O 1
ATOM 873 N N . PRO A 1 118 ? -4.964 7.257 1.523 1.00 94.62 118 PRO A N 1
ATOM 874 C CA . PRO A 1 118 ? -5.169 6.818 2.904 1.00 94.62 118 PRO A CA 1
ATOM 875 C C . PRO A 1 118 ? -5.941 7.787 3.810 1.00 94.62 118 PRO A C 1
ATOM 877 O O . PRO A 1 118 ? -6.880 7.366 4.481 1.00 94.62 118 PRO A O 1
ATOM 880 N N . THR A 1 119 ? -5.623 9.084 3.793 1.00 93.81 119 THR A N 1
ATOM 881 C CA . THR A 1 119 ? -6.354 10.090 4.581 1.00 93.81 119 THR A CA 1
ATOM 882 C C . THR A 1 119 ? -7.801 10.275 4.109 1.00 93.81 119 THR A C 1
ATOM 884 O O . THR A 1 119 ? -8.655 10.608 4.924 1.00 93.81 119 THR A O 1
ATOM 887 N N . PHE A 1 120 ? -8.117 10.067 2.825 1.00 92.31 120 PHE A N 1
ATOM 888 C CA . PHE A 1 120 ? -9.504 10.098 2.338 1.00 92.31 120 PHE A CA 1
ATOM 889 C C . PHE A 1 120 ? -10.305 8.914 2.867 1.00 92.31 120 PHE A C 1
ATOM 891 O O . PHE A 1 120 ? -11.407 9.103 3.371 1.00 92.31 120 PHE A O 1
ATOM 898 N N . VAL A 1 121 ? -9.716 7.716 2.835 1.00 93.50 121 VAL A N 1
ATOM 899 C CA . VAL A 1 121 ? -10.317 6.524 3.446 1.00 93.50 121 VAL A CA 1
ATOM 900 C C . VAL A 1 121 ? -10.535 6.748 4.944 1.00 93.50 121 VAL A C 1
ATOM 902 O O . VAL A 1 121 ? -11.609 6.462 5.459 1.00 93.50 121 VAL A O 1
ATOM 905 N N . GLU A 1 122 ? -9.559 7.333 5.642 1.00 95.06 122 GLU A N 1
ATOM 906 C CA . GLU A 1 122 ? -9.649 7.618 7.081 1.00 95.06 122 GLU A CA 1
ATOM 907 C C . GLU A 1 122 ? -10.789 8.594 7.440 1.00 95.06 122 GLU A C 1
ATOM 909 O O . GLU A 1 122 ? -11.323 8.529 8.546 1.00 95.06 122 GLU A O 1
ATOM 914 N N . GLN A 1 123 ? -11.197 9.482 6.524 1.00 94.00 123 GLN A N 1
ATOM 915 C CA . GLN A 1 123 ? -12.311 10.412 6.761 1.00 94.00 123 GLN A CA 1
ATOM 916 C C . GLN A 1 123 ? -13.671 9.708 6.840 1.00 94.00 123 GLN A C 1
ATOM 918 O O . GLN A 1 123 ? -14.550 10.195 7.554 1.00 94.00 123 GLN A O 1
ATOM 923 N N . ASP A 1 124 ? -13.848 8.589 6.131 1.00 92.62 124 ASP A N 1
ATOM 924 C CA . ASP A 1 124 ? -15.081 7.796 6.150 1.00 92.62 124 ASP A CA 1
ATOM 925 C C . ASP A 1 124 ? -14.815 6.316 5.839 1.00 92.62 124 ASP A C 1
ATOM 927 O O . ASP A 1 124 ? -15.184 5.792 4.790 1.00 92.62 124 ASP A O 1
ATOM 931 N N . VAL A 1 125 ? -14.183 5.614 6.782 1.00 92.06 125 VAL A N 1
ATOM 932 C CA . VAL A 1 125 ? -13.818 4.195 6.616 1.00 92.06 125 VAL A CA 1
ATOM 933 C C . VAL A 1 125 ? -15.035 3.301 6.344 1.00 92.06 125 VAL A C 1
ATOM 935 O O . VAL A 1 125 ? -14.902 2.253 5.726 1.00 92.06 125 VAL A O 1
ATOM 938 N N . GLN A 1 126 ? -16.230 3.694 6.797 1.00 90.44 126 GLN A N 1
ATOM 939 C CA . GLN A 1 126 ? -17.453 2.902 6.615 1.00 90.44 126 GLN A CA 1
ATOM 940 C C . GLN A 1 126 ? -17.986 2.940 5.176 1.00 90.44 126 GLN A C 1
ATOM 942 O O . GLN A 1 126 ? -18.844 2.127 4.831 1.00 90.44 126 GLN A O 1
ATOM 947 N N . ALA A 1 127 ? -17.520 3.884 4.354 1.00 86.31 127 ALA A N 1
ATOM 948 C CA . ALA A 1 127 ? -17.928 4.015 2.960 1.00 86.31 127 ALA A CA 1
ATOM 949 C C . ALA A 1 127 ? -17.173 3.077 1.998 1.00 86.31 127 ALA A C 1
ATOM 951 O O . ALA A 1 127 ? -17.536 3.028 0.820 1.00 86.31 127 ALA A O 1
ATOM 952 N N . PHE A 1 128 ? -16.157 2.349 2.482 1.00 79.75 128 PHE A N 1
ATOM 953 C CA . PHE A 1 128 ? -15.230 1.535 1.685 1.00 79.75 128 PHE A CA 1
ATOM 954 C C . PHE A 1 128 ? -15.257 0.044 2.043 1.00 79.75 128 PHE A C 1
ATOM 956 O O . PHE A 1 128 ? -15.465 -0.299 3.229 1.00 79.75 128 PHE A O 1
#

Radius of gyration: 23.84 Å; chains: 1; bounding box: 31×92×34 Å

Foldseek 3Di:
DDDDDDDDDDDDPPPPDDPPPQQDWDWDKDFDDVVPHHPDGFIWIDTDRDPVQVVVLVVDVVCDDVNLDAAAWQFDKDAAFPQPITRPRDPPTGTARMDTPGTPHGDNDDDVVSDDGRVRCSVPVVVD

Sequence (128 aa):
MRIFTGVVVAVVFLLAGSPVAAQETVWFVVAENPIIQIAHGDSYLLPLSRPEDIADARRRIAEGPDSGVGSIATVTIAVGGDGFNRDVRGAGTPAWSWHVIGFGGFGDFAIELCDGWPTFVEQDVQAF

pLDDT: mean 83.91, std 14.73, range [38.97, 97.25]

Secondary structure (DSSP, 8-state):
--------------------PPPPPEEEEEE--TTT--SS--EEEEEE-SHHHHHHHHHHHHH-GGG----EEEEEEEES--SS-B-SSSTTPPBPSEEEEEEEEEES---GGG---HHHHHH-GGG-